Protein AF-A0A9E3NA75-F1 (afdb_monomer)

Foldseek 3Di:
DDDDDDAPFPVVVLVVCVVVDDPVVVVVCVCQPPCNPVNDHDDGSGDDPND

Sequence (51 aa):
MGRPVFRSRPTRLAKALRNNSTDAELKLWSSLRGSRLNGFKFSRQMPVAGY

Secondary structure (DSSP, 8-state):
-PPP--PPP-HHHHHHHHHS--HHHHHHHHHHGGGTTTT----SS---TT-

Solvent-accessible surface area (backbone atoms only — not comparable to full-atom values): 3404 Å² total; per-residue (Å²): 134,83,76,86,81,76,71,80,74,64,58,68,58,37,50,50,48,71,73,66,55,52,72,68,55,50,59,50,44,68,53,36,50,90,28,61,45,91,66,45,83,73,79,80,70,69,70,58,9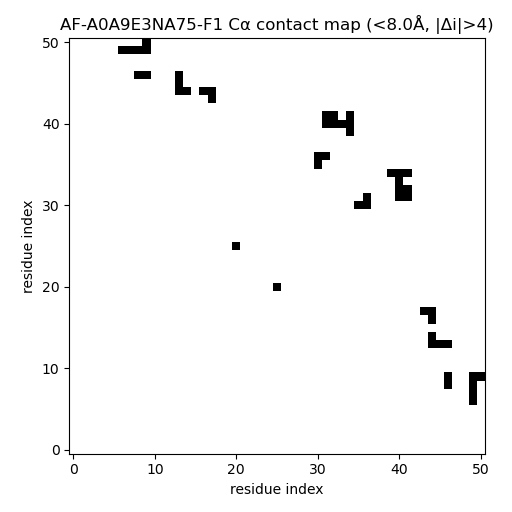9,85,95

Mean predicted aligned error: 6.96 Å

pLDDT: mean 83.15, std 10.27, range [56.41, 92.88]

Structure (mmCIF, N/CA/C/O backbone):
data_AF-A0A9E3NA75-F1
#
_entry.id   AF-A0A9E3NA75-F1
#
loop_
_atom_site.group_PDB
_atom_site.id
_atom_site.type_symbol
_atom_site.label_atom_id
_atom_site.label_alt_id
_atom_site.label_comp_id
_atom_site.label_asym_id
_atom_site.label_entity_id
_atom_site.label_seq_id
_atom_site.pdbx_PDB_ins_code
_atom_site.Cartn_x
_atom_site.Cartn_y
_atom_site.Cartn_z
_atom_site.occupancy
_atom_site.B_iso_or_equiv
_atom_site.auth_seq_id
_atom_site.auth_comp_id
_atom_site.auth_asym_id
_atom_site.auth_atom_id
_atom_site.pdbx_PDB_model_num
ATOM 1 N N . MET A 1 1 ? -4.570 -36.676 -0.409 1.00 56.41 1 MET A N 1
ATOM 2 C CA . MET A 1 1 ? -4.872 -35.294 0.027 1.00 56.41 1 MET A CA 1
ATOM 3 C C . MET A 1 1 ? -3.711 -34.387 -0.372 1.00 56.41 1 MET A C 1
ATOM 5 O O . MET A 1 1 ? -2.651 -34.480 0.234 1.00 56.41 1 MET A O 1
ATOM 9 N N . GLY A 1 2 ? -3.847 -33.596 -1.441 1.00 68.06 2 GLY A N 1
ATOM 10 C CA . GLY A 1 2 ? -2.775 -32.705 -1.909 1.00 68.06 2 GLY A CA 1
ATOM 11 C C . GLY A 1 2 ? -2.563 -31.537 -0.944 1.00 68.06 2 GLY A C 1
ATOM 12 O O . GLY A 1 2 ? -3.526 -30.886 -0.548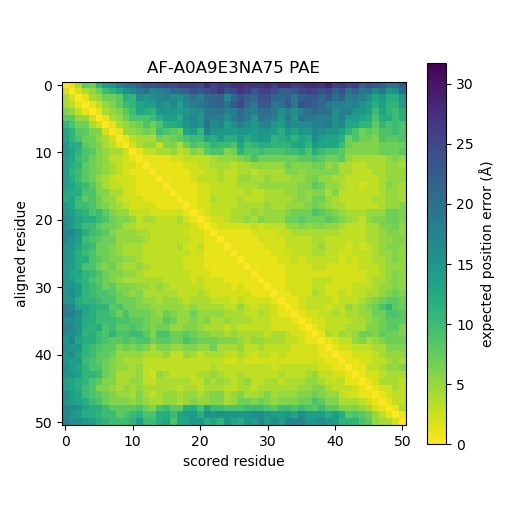 1.00 68.06 2 GLY A O 1
ATOM 13 N N . ARG A 1 3 ? -1.314 -31.281 -0.538 1.00 61.69 3 ARG A N 1
ATOM 14 C CA . ARG A 1 3 ? -0.961 -30.110 0.282 1.00 61.69 3 ARG A CA 1
ATOM 15 C C . ARG A 1 3 ? -1.302 -28.831 -0.498 1.00 61.69 3 ARG A C 1
ATOM 17 O O . ARG A 1 3 ? -0.960 -28.763 -1.679 1.00 61.69 3 ARG A O 1
ATOM 24 N N . PRO A 1 4 ? -1.928 -27.816 0.123 1.00 68.06 4 PRO A N 1
ATOM 25 C CA . PRO A 1 4 ? -2.169 -26.546 -0.548 1.00 68.06 4 PRO A CA 1
ATOM 26 C C . PRO A 1 4 ? -0.830 -25.922 -0.960 1.00 68.06 4 PRO A C 1
ATOM 28 O O . PRO A 1 4 ? 0.053 -25.692 -0.131 1.00 68.06 4 PRO A O 1
ATOM 31 N N . VAL A 1 5 ? -0.670 -25.677 -2.260 1.00 67.00 5 VAL A N 1
ATOM 32 C CA . VAL A 1 5 ? 0.515 -25.023 -2.821 1.00 67.00 5 VAL A CA 1
ATOM 33 C C . VAL A 1 5 ? 0.342 -23.519 -2.638 1.00 67.00 5 VAL A C 1
ATOM 35 O O . VAL A 1 5 ? -0.306 -22.846 -3.438 1.00 67.00 5 VAL A O 1
ATOM 38 N N . PHE A 1 6 ? 0.893 -22.974 -1.557 1.00 6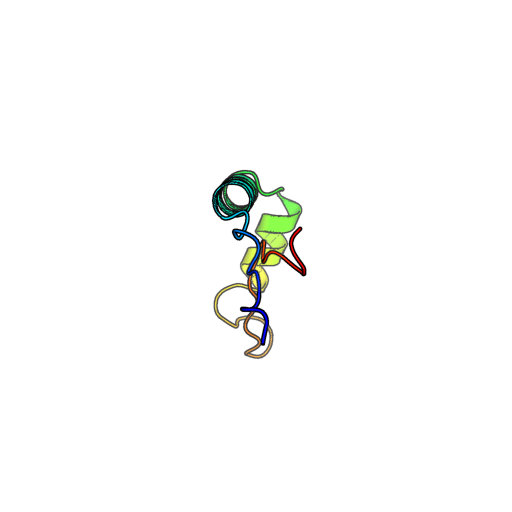3.78 6 PHE A N 1
ATOM 39 C CA . PHE A 1 6 ? 0.958 -21.527 -1.384 1.00 63.78 6 PHE A CA 1
ATOM 40 C C . PHE A 1 6 ? 2.020 -20.974 -2.333 1.00 63.78 6 PHE A C 1
ATOM 42 O O . PHE A 1 6 ? 3.214 -21.192 -2.135 1.00 63.78 6 PHE A O 1
ATOM 49 N N . ARG A 1 7 ? 1.591 -20.266 -3.384 1.00 67.69 7 ARG A N 1
ATOM 50 C CA . ARG A 1 7 ? 2.517 -19.521 -4.248 1.00 67.69 7 ARG A CA 1
ATOM 51 C C . ARG A 1 7 ? 3.319 -18.549 -3.379 1.00 67.69 7 ARG A C 1
ATOM 53 O O . ARG A 1 7 ? 2.743 -17.864 -2.529 1.00 67.69 7 ARG A O 1
ATOM 60 N N . SER A 1 8 ? 4.636 -18.493 -3.582 1.00 70.06 8 SER A N 1
ATOM 61 C CA . SER A 1 8 ? 5.505 -17.548 -2.877 1.00 70.06 8 SER A CA 1
ATOM 62 C C . SER A 1 8 ? 4.980 -16.131 -3.074 1.00 70.06 8 SER A C 1
ATOM 64 O O . SER A 1 8 ? 4.906 -15.639 -4.198 1.00 70.06 8 SER A O 1
ATOM 66 N N . ARG A 1 9 ? 4.592 -15.477 -1.974 1.00 71.56 9 ARG A N 1
ATOM 67 C CA . ARG A 1 9 ? 4.117 -14.089 -2.003 1.00 71.56 9 ARG A CA 1
ATOM 68 C C . ARG A 1 9 ? 5.228 -13.209 -2.592 1.00 71.56 9 ARG A C 1
ATOM 70 O O . ARG A 1 9 ? 6.352 -13.295 -2.089 1.00 71.56 9 ARG A O 1
ATOM 77 N N . PRO A 1 10 ? 4.954 -12.346 -3.587 1.00 76.00 10 PRO A N 1
ATOM 78 C CA . PRO A 1 10 ? 5.957 -11.475 -4.202 1.00 76.00 10 PRO A CA 1
ATOM 79 C C . PRO A 1 10 ? 6.336 -10.310 -3.267 1.00 76.00 10 PRO A C 1
ATOM 81 O O . PRO A 1 10 ? 6.126 -9.132 -3.547 1.00 76.00 10 PRO A O 1
ATOM 84 N N . THR A 1 11 ? 6.922 -10.629 -2.112 1.00 79.88 11 THR A N 1
ATOM 85 C CA . THR A 1 11 ? 7.276 -9.682 -1.044 1.00 79.88 11 THR A CA 1
ATOM 86 C C . THR A 1 11 ? 8.315 -8.658 -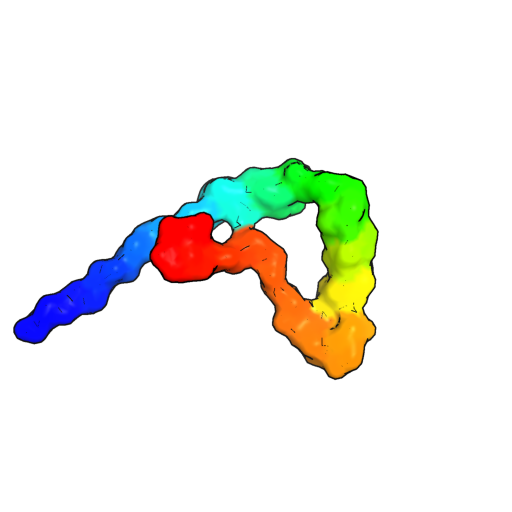1.489 1.00 79.88 11 THR A C 1
ATOM 88 O O . THR A 1 11 ? 8.239 -7.502 -1.074 1.00 79.88 11 THR A O 1
ATOM 91 N N . ARG A 1 12 ? 9.252 -9.050 -2.365 1.00 84.56 12 ARG A N 1
ATOM 92 C CA . ARG A 1 12 ? 10.254 -8.143 -2.954 1.00 84.56 12 ARG A CA 1
ATOM 93 C C . ARG A 1 12 ? 9.612 -7.088 -3.855 1.00 84.56 12 ARG A C 1
ATOM 95 O O . ARG A 1 12 ? 9.921 -5.911 -3.698 1.00 84.56 12 ARG A O 1
ATOM 102 N N . LEU A 1 13 ? 8.690 -7.496 -4.729 1.00 84.38 13 LEU A N 1
ATOM 103 C CA . LEU A 1 13 ? 7.946 -6.588 -5.607 1.00 84.38 13 LEU A CA 1
ATOM 104 C C . LEU A 1 13 ? 7.085 -5.629 -4.778 1.00 84.38 13 LEU A C 1
ATOM 106 O O . LEU A 1 13 ? 7.196 -4.416 -4.920 1.00 84.38 13 LEU A O 1
ATOM 110 N N . ALA A 1 14 ? 6.316 -6.161 -3.824 1.00 85.06 14 ALA A N 1
ATOM 111 C CA . ALA A 1 14 ? 5.491 -5.351 -2.933 1.00 85.06 14 ALA A CA 1
ATOM 112 C C . ALA A 1 14 ? 6.320 -4.344 -2.113 1.00 85.06 14 ALA A C 1
ATOM 114 O O . ALA A 1 14 ? 5.856 -3.244 -1.819 1.00 85.06 14 ALA A O 1
ATOM 115 N N . LYS A 1 15 ? 7.555 -4.692 -1.725 1.00 85.88 15 LYS A N 1
ATOM 116 C CA . LYS A 1 15 ? 8.476 -3.759 -1.059 1.00 85.88 15 LYS A CA 1
ATOM 117 C C . LYS A 1 15 ? 8.976 -2.674 -2.017 1.00 85.88 15 LYS A C 1
ATOM 119 O O . LYS A 1 15 ? 8.979 -1.511 -1.628 1.00 85.88 15 LYS A O 1
ATOM 124 N N . ALA A 1 16 ? 9.347 -3.033 -3.246 1.00 88.62 16 ALA A N 1
ATOM 125 C CA . ALA A 1 16 ? 9.771 -2.071 -4.262 1.00 88.62 16 ALA A CA 1
ATOM 126 C C . ALA A 1 16 ? 8.659 -1.054 -4.577 1.00 88.62 16 ALA A C 1
ATOM 128 O O . ALA A 1 16 ? 8.909 0.146 -4.532 1.00 88.62 16 ALA A O 1
ATOM 129 N N . LEU A 1 17 ? 7.418 -1.513 -4.761 1.00 86.75 17 LEU A N 1
ATOM 130 C CA . LEU A 1 17 ? 6.258 -0.653 -5.034 1.00 86.75 17 LEU A CA 1
ATOM 131 C C . LEU A 1 17 ? 5.923 0.297 -3.872 1.00 86.75 17 LEU A C 1
ATOM 133 O O . LEU A 1 17 ? 5.536 1.442 -4.083 1.00 86.75 17 LEU A O 1
ATOM 137 N N . ARG A 1 18 ? 6.121 -0.136 -2.619 1.00 87.88 18 ARG A N 1
ATOM 138 C CA . ARG A 1 18 ? 5.969 0.746 -1.444 1.00 87.88 18 ARG A CA 1
ATOM 139 C C . ARG A 1 18 ? 7.044 1.828 -1.350 1.00 87.88 18 ARG A C 1
ATOM 141 O O . ARG A 1 18 ? 6.794 2.844 -0.705 1.00 87.88 18 ARG A O 1
ATOM 148 N N . ASN A 1 19 ? 8.223 1.582 -1.921 1.00 87.69 19 ASN A N 1
ATOM 149 C CA . ASN A 1 19 ? 9.323 2.544 -1.969 1.00 87.69 19 ASN A CA 1
ATOM 150 C C . ASN A 1 19 ? 9.216 3.472 -3.184 1.00 87.69 19 ASN A C 1
ATOM 152 O O . ASN A 1 19 ? 9.669 4.606 -3.119 1.00 87.69 19 ASN A O 1
ATOM 156 N N . ASN A 1 20 ? 8.615 2.996 -4.275 1.00 91.56 20 ASN A N 1
ATOM 157 C CA . ASN A 1 20 ? 8.428 3.733 -5.521 1.00 91.56 20 ASN A CA 1
ATOM 158 C C . ASN A 1 20 ? 6.956 4.142 -5.717 1.00 91.56 20 ASN A C 1
ATOM 160 O O . ASN A 1 20 ? 6.421 4.059 -6.816 1.00 91.56 20 ASN A O 1
ATOM 164 N N . SER A 1 21 ? 6.277 4.515 -4.629 1.00 88.25 21 SER A N 1
ATOM 165 C CA . SER A 1 21 ? 4.872 4.929 -4.692 1.00 88.25 21 SER A CA 1
ATOM 166 C C . SER A 1 21 ? 4.745 6.306 -5.342 1.00 88.25 21 SER A C 1
ATOM 168 O O . SER A 1 21 ? 5.570 7.191 -5.112 1.00 88.25 21 SER A O 1
ATOM 170 N N . THR A 1 22 ? 3.687 6.493 -6.120 1.00 92.00 22 THR A N 1
ATOM 171 C CA . THR A 1 22 ? 3.352 7.770 -6.760 1.00 92.00 22 THR A CA 1
ATOM 172 C C . THR A 1 22 ? 2.923 8.827 -5.733 1.00 92.00 22 THR A C 1
ATOM 174 O O . THR A 1 22 ? 2.482 8.503 -4.629 1.00 92.00 22 THR A O 1
ATOM 177 N N . ASP A 1 23 ? 2.998 10.111 -6.096 1.00 92.50 23 ASP A N 1
ATOM 178 C CA . ASP A 1 23 ? 2.541 11.215 -5.233 1.00 92.50 23 ASP A CA 1
ATOM 179 C C . ASP A 1 23 ? 1.062 11.065 -4.816 1.00 92.50 23 ASP A C 1
ATOM 181 O O . ASP A 1 23 ? 0.700 11.293 -3.659 1.00 92.50 23 ASP A O 1
ATOM 185 N N . ALA A 1 24 ? 0.214 10.578 -5.728 1.00 92.88 24 ALA A N 1
ATOM 186 C CA . ALA A 1 24 ? -1.187 10.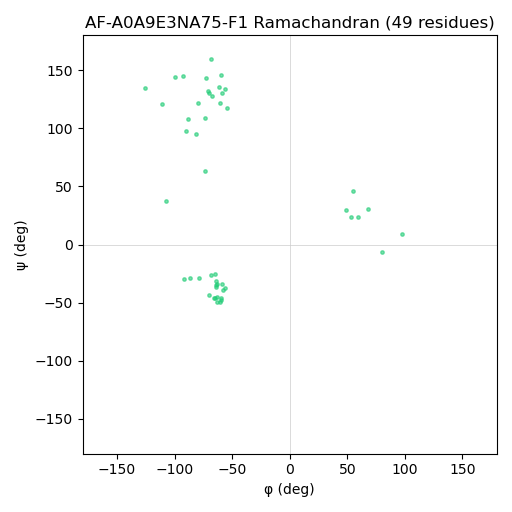280 -5.442 1.00 92.88 24 ALA A CA 1
ATOM 187 C C . ALA A 1 24 ? -1.344 9.169 -4.388 1.00 92.88 24 ALA A C 1
ATOM 189 O O . ALA A 1 24 ? -2.117 9.317 -3.439 1.00 92.88 24 ALA A O 1
ATOM 190 N N . GLU A 1 25 ? -0.580 8.077 -4.503 1.00 91.56 25 GLU A N 1
ATOM 191 C CA . GLU A 1 25 ? -0.578 6.996 -3.510 1.00 91.56 25 GLU A CA 1
ATOM 192 C C . GLU A 1 25 ? -0.062 7.466 -2.147 1.00 91.56 25 GLU A C 1
ATOM 194 O O . GLU A 1 25 ? -0.582 7.037 -1.118 1.00 91.56 25 GLU A O 1
ATOM 199 N N . LEU A 1 26 ? 0.935 8.356 -2.114 1.00 91.50 26 LEU A N 1
ATOM 200 C CA . LEU A 1 26 ? 1.446 8.937 -0.871 1.00 91.50 26 LEU A CA 1
ATOM 201 C C . LEU A 1 26 ? 0.384 9.794 -0.176 1.00 91.50 26 LEU A C 1
ATOM 203 O O . LEU A 1 26 ? 0.157 9.629 1.027 1.00 91.50 26 LEU A O 1
ATOM 207 N N . LYS A 1 27 ? -0.305 10.659 -0.931 1.00 92.69 27 LYS A N 1
ATOM 208 C CA . LYS A 1 27 ? -1.423 11.474 -0.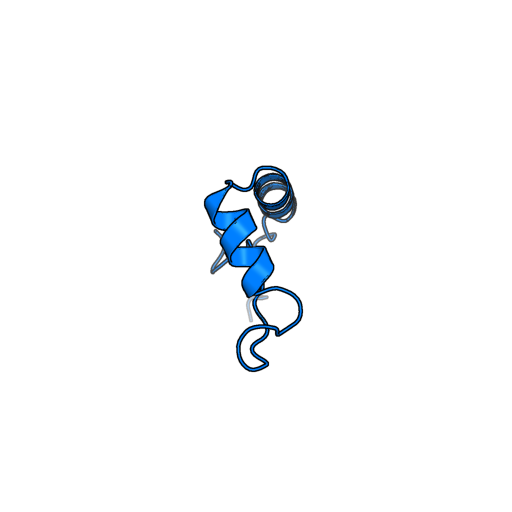430 1.00 92.69 27 LYS A CA 1
ATOM 209 C C . LYS A 1 27 ? -2.549 10.597 0.111 1.00 92.69 27 LYS A C 1
ATOM 211 O O . LYS A 1 27 ? -2.984 10.795 1.244 1.00 92.69 27 LYS A O 1
ATOM 216 N N . LEU A 1 28 ? -2.954 9.576 -0.644 1.00 92.12 28 LEU A N 1
ATOM 217 C CA . LEU A 1 28 ? -3.970 8.618 -0.214 1.00 92.12 28 LEU A CA 1
ATOM 218 C C . LEU A 1 28 ? -3.533 7.874 1.056 1.00 92.12 28 LEU A C 1
ATOM 220 O O . LEU A 1 28 ? -4.263 7.829 2.045 1.00 92.12 28 LEU A O 1
ATOM 224 N N . TRP A 1 29 ? -2.316 7.329 1.073 1.00 92.56 29 TRP A N 1
ATOM 225 C CA . TRP A 1 29 ? -1.812 6.566 2.212 1.00 92.56 29 TRP A CA 1
ATOM 226 C C . TRP A 1 29 ? -1.665 7.419 3.476 1.00 92.56 29 TRP A C 1
ATOM 228 O O . TRP A 1 29 ? -1.880 6.912 4.576 1.00 92.56 29 TRP A O 1
ATOM 238 N N . SER A 1 30 ? -1.357 8.712 3.348 1.00 90.69 30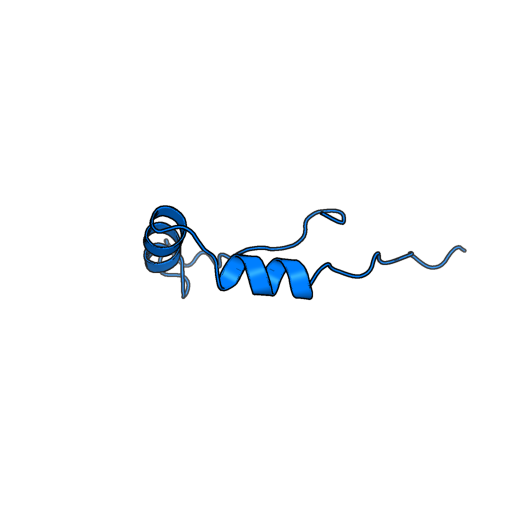 SER A N 1
ATOM 239 C CA . SER A 1 30 ? -1.343 9.651 4.478 1.00 90.69 30 SER A CA 1
ATOM 240 C C . SER A 1 30 ? -2.701 9.723 5.187 1.00 90.69 30 SER A C 1
ATOM 242 O O . SER A 1 30 ? -2.750 9.730 6.422 1.00 90.69 30 SER A O 1
ATOM 244 N N . SER A 1 31 ? -3.793 9.693 4.421 1.00 90.94 31 SER A N 1
ATOM 245 C CA . SER A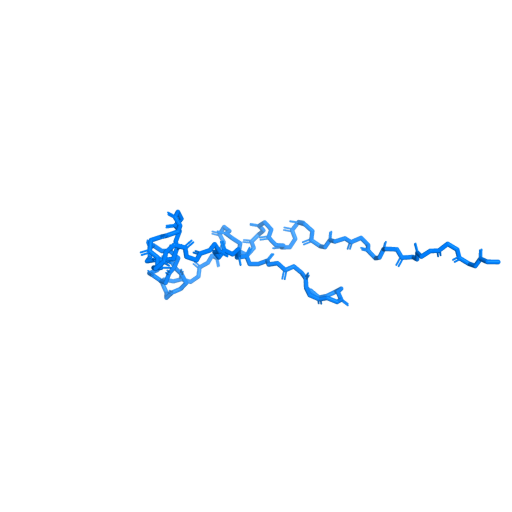 1 31 ? -5.164 9.707 4.941 1.00 90.94 31 SER A CA 1
ATOM 246 C C . SER A 1 31 ? -5.629 8.342 5.460 1.00 90.94 31 SER A C 1
ATOM 248 O O . SER A 1 31 ? -6.447 8.287 6.372 1.00 90.94 31 SER A O 1
ATOM 250 N N . LEU A 1 32 ? -5.105 7.235 4.919 1.00 92.12 32 LEU A N 1
ATOM 251 C CA . LEU A 1 32 ? -5.534 5.872 5.277 1.00 92.12 32 LEU A CA 1
ATOM 252 C C . LEU A 1 32 ? -4.726 5.224 6.415 1.00 92.12 32 LEU A C 1
ATOM 254 O O . LEU A 1 32 ? -5.241 4.367 7.138 1.00 92.12 32 LEU A O 1
ATOM 258 N N . ARG A 1 33 ? -3.444 5.576 6.568 1.00 89.31 33 ARG A N 1
ATOM 259 C CA . ARG A 1 33 ? -2.536 4.942 7.540 1.00 89.31 33 ARG A CA 1
ATOM 260 C C . ARG A 1 33 ? -3.041 5.100 8.974 1.00 89.31 33 ARG A C 1
ATOM 262 O O . ARG A 1 33 ? -3.575 6.139 9.335 1.00 89.31 33 ARG A O 1
ATOM 269 N N . GLY A 1 34 ? -2.793 4.095 9.813 1.00 89.88 34 GLY A N 1
ATOM 270 C CA . GLY A 1 34 ? -3.079 4.179 11.251 1.00 89.88 34 GLY A CA 1
ATOM 271 C C . GLY A 1 34 ? -4.567 4.226 11.597 1.00 89.88 34 GLY A C 1
ATOM 272 O O . GLY A 1 34 ? -4.925 4.860 12.580 1.00 89.88 34 GLY A O 1
ATOM 273 N N . SER A 1 35 ? -5.429 3.597 10.789 1.00 89.38 35 SER A N 1
ATOM 274 C CA . SER A 1 35 ? -6.884 3.590 11.006 1.00 89.38 35 SER A CA 1
ATOM 275 C C . SER A 1 35 ? -7.529 4.982 11.020 1.00 89.38 35 SER A C 1
ATOM 277 O O . SER A 1 35 ? -8.606 5.167 11.583 1.00 89.38 35 SER A O 1
ATOM 279 N N . ARG A 1 36 ? -6.886 5.966 10.375 1.00 88.62 36 ARG A N 1
ATOM 280 C CA . ARG A 1 36 ? -7.357 7.360 10.323 1.00 88.62 36 ARG A CA 1
ATOM 281 C C . ARG A 1 36 ? -8.682 7.517 9.581 1.00 88.62 36 ARG A C 1
ATOM 283 O O . ARG A 1 36 ? -9.424 8.446 9.876 1.00 88.62 36 ARG A O 1
ATOM 290 N N . LEU A 1 37 ? -8.999 6.602 8.665 1.00 89.94 37 LEU A N 1
ATOM 291 C CA . LEU A 1 37 ? -10.294 6.570 7.996 1.00 89.94 37 LEU A CA 1
ATOM 292 C C . LEU A 1 37 ? -11.274 5.704 8.795 1.00 89.94 37 LEU A C 1
ATOM 294 O O . LEU A 1 37 ? -11.253 4.483 8.667 1.00 89.94 37 LEU A O 1
ATOM 298 N N . ASN A 1 38 ? -12.122 6.330 9.614 1.00 89.00 38 ASN A N 1
ATOM 299 C CA . ASN A 1 38 ? -13.224 5.693 10.353 1.00 89.00 38 ASN A CA 1
ATOM 300 C C . ASN A 1 38 ? -12.838 4.411 11.130 1.00 89.00 38 ASN A C 1
ATOM 302 O O . ASN A 1 38 ? -13.652 3.505 11.284 1.00 89.00 38 ASN A O 1
ATOM 306 N N . GLY A 1 39 ? -11.590 4.288 11.594 1.00 90.38 39 GLY A N 1
ATOM 307 C CA . GLY A 1 39 ? -11.114 3.086 12.286 1.00 90.38 39 GLY A CA 1
ATOM 308 C C . GLY A 1 39 ? -10.723 1.919 11.364 1.00 90.38 39 GLY A C 1
ATOM 309 O O . GLY A 1 39 ? -10.151 0.931 11.835 1.00 90.38 39 GLY A O 1
ATOM 310 N N . PHE A 1 40 ? -10.952 2.019 10.052 1.00 91.56 40 PHE A N 1
ATOM 311 C CA . PHE A 1 40 ? -10.670 0.950 9.096 1.00 91.56 40 PHE A CA 1
ATOM 312 C C . PHE A 1 40 ? -9.168 0.747 8.884 1.00 91.56 40 PHE A C 1
ATOM 314 O O . PHE A 1 40 ? -8.405 1.681 8.632 1.00 91.56 40 PHE A O 1
ATOM 321 N N . LYS A 1 41 ? -8.732 -0.514 8.952 1.00 90.19 41 LYS A N 1
ATOM 322 C CA . LYS A 1 41 ? -7.335 -0.898 8.730 1.00 90.19 41 LYS A CA 1
ATOM 323 C C . LYS A 1 41 ? -7.083 -1.162 7.250 1.00 90.19 41 LYS A C 1
ATOM 325 O O . LYS A 1 41 ? -7.487 -2.193 6.723 1.00 90.19 41 LYS A O 1
ATOM 330 N N . PHE A 1 42 ? -6.351 -0.259 6.605 1.00 90.81 42 PHE A N 1
ATOM 331 C CA . PHE A 1 42 ? -5.886 -0.440 5.232 1.00 90.81 42 PHE A CA 1
ATOM 332 C C . PHE A 1 42 ? -4.487 -1.057 5.191 1.00 90.81 42 PHE A C 1
A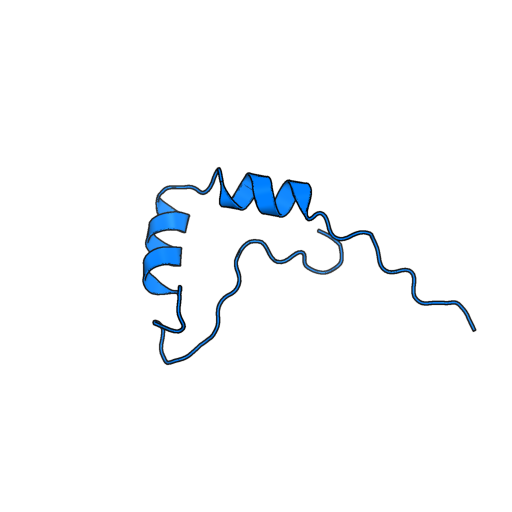TOM 334 O O . PHE A 1 42 ? -3.631 -0.754 6.022 1.00 90.81 42 PHE A O 1
ATOM 341 N N . SER A 1 43 ? -4.244 -1.901 4.187 1.00 87.81 43 SER A N 1
ATOM 342 C CA . SER A 1 43 ? -2.925 -2.445 3.863 1.00 87.81 43 SER A CA 1
ATOM 343 C C . SER A 1 43 ? -2.607 -2.154 2.401 1.00 87.81 43 SER A C 1
ATOM 345 O O . SER A 1 43 ? -3.455 -2.332 1.532 1.00 87.81 43 SER A O 1
ATOM 347 N N . ARG A 1 44 ? -1.386 -1.695 2.128 1.00 88.50 44 ARG A N 1
ATOM 348 C CA . ARG A 1 44 ? -0.933 -1.330 0.779 1.00 88.50 44 ARG A CA 1
ATOM 349 C C . ARG A 1 44 ? -0.094 -2.435 0.150 1.00 88.50 44 ARG A C 1
ATOM 351 O O . ARG A 1 44 ? 0.730 -3.048 0.842 1.00 88.50 44 ARG A O 1
ATOM 358 N N . GLN A 1 45 ? -0.237 -2.619 -1.164 1.00 87.44 45 GLN A N 1
ATOM 359 C CA . GLN A 1 45 ? 0.531 -3.593 -1.952 1.00 87.44 45 GLN A CA 1
ATOM 360 C C . GLN A 1 45 ? 0.409 -5.018 -1.368 1.00 87.44 45 GLN A C 1
ATOM 362 O O . GLN A 1 45 ? 1.404 -5.700 -1.107 1.00 87.44 45 GLN A O 1
ATOM 367 N N . MET A 1 46 ? -0.826 -5.412 -1.035 1.00 84.44 46 MET A N 1
ATOM 368 C CA . MET A 1 46 ? -1.173 -6.771 -0.611 1.00 84.44 46 MET A CA 1
ATOM 369 C C . MET A 1 46 ? -1.297 -7.641 -1.862 1.00 84.44 46 MET A C 1
ATOM 371 O O . MET A 1 46 ? -2.120 -7.308 -2.711 1.00 84.44 46 MET A O 1
ATOM 375 N N . PRO A 1 47 ? -0.520 -8.728 -1.983 1.00 79.00 47 PRO A N 1
ATOM 376 C CA . PRO A 1 47 ? -0.661 -9.621 -3.117 1.00 79.00 47 PRO A CA 1
ATOM 377 C C . PRO A 1 47 ? -2.008 -10.343 -3.045 1.00 79.00 47 PRO A C 1
ATOM 379 O O . PRO A 1 47 ? -2.340 -10.949 -2.019 1.00 79.00 47 PRO A O 1
ATOM 382 N N . VAL A 1 48 ? -2.778 -10.283 -4.125 1.00 81.00 48 VAL A N 1
ATOM 383 C CA . VAL A 1 48 ? -4.116 -10.871 -4.236 1.00 81.00 48 VAL A CA 1
ATOM 384 C C . VAL A 1 48 ? -4.038 -12.037 -5.210 1.00 81.00 48 VAL A C 1
ATOM 386 O O . VAL A 1 48 ? -3.634 -11.883 -6.356 1.00 81.00 48 VAL A O 1
ATOM 389 N N . ALA A 1 49 ? -4.393 -13.236 -4.740 1.00 74.69 49 ALA A N 1
ATOM 390 C CA . ALA A 1 49 ? -4.441 -14.457 -5.554 1.00 74.69 49 ALA A CA 1
ATOM 391 C C . ALA A 1 49 ? -3.151 -14.797 -6.345 1.00 74.69 49 ALA A C 1
ATOM 393 O O . ALA A 1 49 ? -3.198 -15.555 -7.311 1.00 74.69 49 ALA A O 1
ATOM 394 N N . GLY A 1 50 ? -1.986 -14.304 -5.907 1.00 65.81 50 GLY A N 1
ATOM 395 C CA . GLY A 1 50 ? -0.693 -14.590 -6.544 1.00 65.81 50 GLY A CA 1
ATOM 396 C C . GLY A 1 50 ? -0.195 -13.523 -7.521 1.00 65.81 50 GLY A C 1
ATOM 397 O O . GLY A 1 50 ? 0.816 -13.768 -8.177 1.00 65.81 50 GLY A O 1
ATOM 398 N N . TYR A 1 51 ? -0.861 -12.370 -7.568 1.00 60.28 51 TYR A N 1
ATOM 399 C CA . TYR A 1 51 ? -0.389 -11.127 -8.179 1.00 60.28 51 TYR A CA 1
ATOM 400 C C . TYR A 1 51 ? -0.045 -10.123 -7.079 1.00 60.28 51 TYR A C 1
ATOM 402 O O . TYR A 1 51 ? 1.011 -9.463 -7.178 1.00 60.28 51 TYR A O 1
#

Radius of gyration: 14.44 Å; Cα contacts (8 Å, |Δi|>4): 26; chains: 1; bounding box: 24×47×20 Å